Protein AF-A0A087TQ60-F1 (afdb_monomer_lite)

Foldseek 3Di:
DDPVVVVVVVVVVVVVVVLLVLQVPAPPAPNPDDDDSVRSVVRSVVVVVVVVVVVVVVPDPPD

InterPro domains:
  IPR011598 Myc-type, basic helix-loop-helix (bHLH) domain [PF00010] (3-51)
  IPR011598 Myc-type, basic helix-loop-helix (bHLH) domain [PS50888] (1-51)
  IPR011598 Myc-type, basic helix-loop-helix (bHLH) domain [SM00353] (5-57)
  IPR036638 Helix-loop-helix DNA-binding domain superfamily [G3DSA:4.10.280.10] (2-62)
  IPR036638 Helix-loop-helix DNA-binding domain superfamily [SSF47459] (5-59)
  IPR050283 E-box Binding Transcriptional Regulators [PTHR23349] (5-60)

Sequence (63 aa):
MSRNAARERYRVKSLRNAFHSLQKCLPSVPPNTKLSKLDVLILATTYISHLSRILSEDEAPQV

Organism: Stegodyphus mimosarum (NCBI:txid407821)

Secondary structure (DSSP, 8-state):
--HHHHHHHHHHHHHHHHHHHHHHTSTT--TT----HHHHHHHHHHHHHHHHHHHHHHTS---

Radius of gyration: 17.66 Å; chains: 1; bounding box: 36×15×60 Å

Structure (mmCIF, N/CA/C/O backbone):
data_AF-A0A087TQ60-F1
#
_entry.id   AF-A0A087TQ60-F1
#
loop_
_atom_site.group_PDB
_atom_site.id
_atom_site.type_symbol
_atom_site.label_atom_id
_atom_site.label_alt_id
_atom_site.label_comp_id
_atom_site.label_asym_id
_atom_site.label_entity_id
_atom_site.label_seq_id
_atom_site.pdbx_PDB_ins_code
_atom_site.Cartn_x
_atom_site.Cartn_y
_atom_site.Cartn_z
_atom_site.occupancy
_atom_site.B_iso_or_equiv
_atom_site.auth_seq_id
_atom_site.auth_comp_id
_atom_site.auth_asym_id
_atom_site.auth_atom_id
_atom_site.pdbx_PDB_model_num
ATOM 1 N N . MET A 1 1 ? 19.679 -2.981 -26.069 1.00 63.19 1 MET A N 1
ATOM 2 C CA . MET A 1 1 ? 19.124 -2.311 -24.863 1.00 63.19 1 MET A CA 1
ATOM 3 C C . MET A 1 1 ? 20.276 -1.962 -23.932 1.00 63.19 1 MET A C 1
ATOM 5 O O . MET A 1 1 ? 21.048 -2.857 -23.621 1.00 63.19 1 MET A O 1
ATOM 9 N N . SER A 1 2 ? 20.430 -0.702 -23.511 1.00 89.44 2 SER A N 1
ATOM 10 C CA . SER A 1 2 ? 21.522 -0.309 -22.598 1.00 89.44 2 SER A CA 1
ATOM 11 C C . SER A 1 2 ? 21.380 -0.982 -21.223 1.00 89.44 2 SER A C 1
ATOM 13 O O . SER A 1 2 ? 20.265 -1.124 -20.710 1.00 89.44 2 SER A O 1
ATOM 15 N N . ARG A 1 3 ? 22.506 -1.365 -20.602 1.00 88.69 3 ARG A N 1
ATOM 16 C CA . ARG A 1 3 ? 22.561 -1.948 -19.246 1.00 88.69 3 ARG A CA 1
ATOM 17 C C . ARG A 1 3 ? 21.873 -1.047 -18.214 1.00 88.69 3 ARG A C 1
ATOM 19 O O . ARG A 1 3 ? 21.196 -1.546 -17.317 1.00 88.69 3 ARG A O 1
ATOM 26 N N . ASN A 1 4 ? 21.965 0.272 -18.387 1.00 92.81 4 ASN A N 1
ATOM 27 C CA . ASN A 1 4 ? 21.3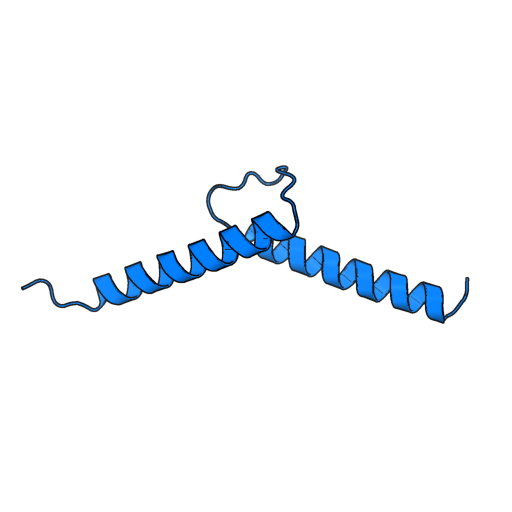16 1.257 -17.519 1.00 92.81 4 ASN A CA 1
ATOM 28 C C . ASN A 1 4 ? 19.789 1.225 -17.679 1.00 92.81 4 ASN A C 1
ATOM 30 O O . ASN A 1 4 ? 19.065 1.202 -16.688 1.00 92.81 4 ASN A O 1
ATOM 34 N N . ALA A 1 5 ? 19.293 1.113 -18.915 1.00 94.69 5 ALA A N 1
ATOM 35 C CA . ALA A 1 5 ? 17.860 1.012 -19.193 1.00 94.69 5 ALA A CA 1
ATOM 36 C C . ALA A 1 5 ? 17.241 -0.302 -18.676 1.00 94.69 5 ALA A C 1
ATOM 38 O O . ALA A 1 5 ? 16.063 -0.347 -18.326 1.00 94.69 5 ALA A O 1
ATOM 39 N N . ALA A 1 6 ? 18.006 -1.398 -18.629 1.00 96.00 6 ALA A N 1
ATOM 40 C CA . ALA A 1 6 ? 17.553 -2.647 -18.013 1.00 96.00 6 ALA A CA 1
ATOM 41 C C . ALA A 1 6 ? 17.434 -2.518 -16.483 1.00 96.00 6 ALA A C 1
ATOM 43 O O . ALA A 1 6 ? 16.411 -2.897 -15.912 1.00 96.00 6 ALA A O 1
ATOM 44 N N . ARG A 1 7 ? 18.441 -1.918 -15.835 1.00 96.31 7 ARG A N 1
ATOM 45 C CA . ARG A 1 7 ? 18.440 -1.667 -14.384 1.00 96.31 7 ARG A CA 1
ATOM 46 C C . ARG A 1 7 ? 17.293 -0.757 -13.956 1.00 96.31 7 ARG A C 1
ATOM 48 O O . ARG A 1 7 ? 16.586 -1.085 -13.008 1.00 96.31 7 ARG A O 1
ATOM 55 N N . GLU A 1 8 ? 17.064 0.335 -14.680 1.00 97.06 8 GLU A N 1
ATOM 56 C CA . GLU A 1 8 ? 16.003 1.281 -14.324 1.00 97.06 8 GLU A CA 1
ATOM 57 C C . GLU A 1 8 ? 14.608 0.662 -14.466 1.00 97.06 8 GLU A C 1
ATOM 59 O O . GLU A 1 8 ? 13.757 0.814 -13.590 1.00 97.06 8 GLU A O 1
ATOM 64 N N . ARG A 1 9 ? 14.388 -0.149 -15.509 1.00 97.06 9 ARG A N 1
ATOM 65 C CA . ARG A 1 9 ? 13.144 -0.919 -15.651 1.00 97.06 9 ARG A CA 1
ATOM 66 C C . ARG A 1 9 ? 12.922 -1.886 -14.491 1.00 97.06 9 ARG A C 1
ATOM 68 O O . ARG A 1 9 ? 11.799 -1.983 -14.000 1.00 97.06 9 ARG A O 1
ATOM 75 N N . TYR A 1 10 ? 13.969 -2.572 -14.030 1.00 97.62 10 TYR A N 1
ATOM 76 C CA . TYR A 1 10 ? 13.875 -3.450 -12.862 1.00 97.62 10 TYR A CA 1
ATOM 77 C C . TYR A 1 10 ? 13.525 -2.669 -11.589 1.00 97.62 10 TYR A C 1
ATOM 79 O O . TYR A 1 10 ? 12.606 -3.056 -10.868 1.00 97.62 10 TYR A O 1
ATOM 87 N N . ARG A 1 11 ? 14.188 -1.531 -11.351 1.00 97.94 11 ARG A N 1
ATOM 88 C CA . ARG A 1 11 ? 13.916 -0.654 -10.205 1.00 97.94 11 ARG A CA 1
ATOM 89 C C . ARG A 1 11 ? 12.458 -0.189 -10.183 1.00 97.94 11 ARG A C 1
ATOM 91 O O . ARG A 1 11 ? 11.781 -0.325 -9.166 1.00 97.94 11 ARG A O 1
ATOM 98 N N . VAL A 1 12 ? 11.947 0.291 -11.318 1.00 97.81 12 VAL A N 1
ATOM 99 C CA . VAL A 1 12 ? 10.548 0.730 -11.452 1.00 97.81 12 VAL A CA 1
ATOM 100 C C . VAL A 1 12 ? 9.573 -0.435 -11.265 1.00 97.81 12 VAL A C 1
ATOM 102 O O . VAL A 1 12 ? 8.545 -0.260 -10.611 1.00 97.81 12 VAL A O 1
ATOM 105 N N . LYS A 1 13 ? 9.881 -1.626 -11.797 1.00 97.94 13 LYS A N 1
ATOM 106 C CA . LYS A 1 13 ? 9.057 -2.830 -11.601 1.00 97.94 13 LYS A CA 1
ATOM 107 C C . LYS A 1 13 ? 8.988 -3.220 -10.123 1.00 97.94 13 LYS A C 1
ATOM 109 O O . LYS A 1 13 ? 7.895 -3.456 -9.620 1.00 97.94 13 LYS A O 1
ATOM 114 N N . SER A 1 14 ? 10.125 -3.224 -9.428 1.00 98.31 14 SER A N 1
ATOM 115 C CA . SER A 1 14 ? 10.194 -3.505 -7.989 1.00 98.31 14 SER A CA 1
ATOM 116 C C . SER A 1 14 ? 9.334 -2.525 -7.182 1.00 98.31 14 SER A C 1
ATOM 118 O O . SER A 1 14 ? 8.493 -2.942 -6.389 1.00 98.31 14 SER A O 1
ATOM 120 N N . LEU A 1 15 ? 9.435 -1.223 -7.478 1.00 98.00 15 LEU A N 1
ATOM 121 C CA . LEU A 1 15 ? 8.619 -0.200 -6.820 1.00 98.00 15 LEU A CA 1
ATOM 122 C C . LEU A 1 15 ? 7.114 -0.390 -7.079 1.00 98.00 15 LEU A C 1
ATOM 124 O O . LEU A 1 15 ? 6.310 -0.276 -6.159 1.00 98.00 15 LEU A O 1
ATOM 128 N N . ARG A 1 16 ? 6.714 -0.702 -8.319 1.00 96.12 16 ARG A N 1
ATOM 129 C CA . ARG A 1 16 ? 5.303 -0.980 -8.650 1.00 96.12 16 ARG A CA 1
ATOM 130 C C . ARG A 1 16 ? 4.765 -2.198 -7.906 1.00 96.12 16 ARG A C 1
ATOM 132 O O . ARG A 1 16 ? 3.612 -2.168 -7.481 1.00 96.12 16 ARG A O 1
ATOM 139 N N . ASN A 1 17 ? 5.583 -3.237 -7.752 1.00 96.88 17 ASN A N 1
ATOM 140 C CA . ASN A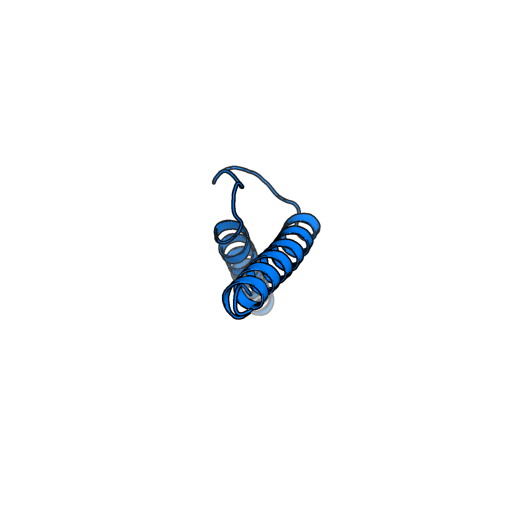 1 17 ? 5.215 -4.428 -6.994 1.00 96.88 17 ASN A CA 1
ATOM 141 C C . ASN A 1 17 ? 5.030 -4.097 -5.509 1.00 96.88 17 ASN A C 1
ATOM 143 O O . ASN A 1 17 ? 4.035 -4.514 -4.930 1.00 96.88 17 ASN A O 1
ATOM 147 N N . ALA A 1 18 ? 5.919 -3.292 -4.919 1.00 97.25 18 ALA A N 1
ATOM 148 C CA . ALA A 1 18 ? 5.784 -2.845 -3.533 1.00 97.25 18 ALA A CA 1
ATOM 149 C C . ALA A 1 18 ? 4.484 -2.051 -3.301 1.00 97.25 18 ALA A C 1
ATOM 151 O O . ALA A 1 18 ? 3.764 -2.331 -2.348 1.00 97.25 18 ALA A O 1
ATOM 152 N N . PHE A 1 19 ? 4.129 -1.130 -4.209 1.00 96.25 19 PHE A N 1
ATOM 153 C CA . PHE A 1 19 ? 2.851 -0.404 -4.145 1.00 96.25 19 PHE A CA 1
ATOM 154 C C . PHE A 1 19 ? 1.633 -1.332 -4.258 1.00 96.25 19 PHE A C 1
ATOM 156 O O . PHE A 1 19 ? 0.669 -1.154 -3.520 1.00 96.25 19 PHE A O 1
ATOM 163 N N . HIS A 1 20 ? 1.675 -2.339 -5.140 1.00 94.31 20 HIS A N 1
ATOM 164 C CA . HIS A 1 20 ? 0.594 -3.328 -5.235 1.00 94.31 20 HIS A CA 1
ATOM 165 C C . HIS A 1 20 ? 0.470 -4.166 -3.964 1.00 94.31 20 HIS A C 1
ATOM 167 O O . HIS A 1 20 ? -0.643 -4.416 -3.514 1.00 94.31 20 HIS A O 1
ATOM 173 N N . SER A 1 21 ? 1.590 -4.603 -3.384 1.00 95.12 21 SER A N 1
ATOM 174 C CA . SER A 1 21 ? 1.575 -5.340 -2.120 1.00 95.12 21 SER A CA 1
ATOM 175 C C . SER A 1 21 ? 1.002 -4.491 -0.989 1.00 95.12 21 SER A C 1
ATOM 177 O O . SER A 1 21 ? 0.160 -4.982 -0.250 1.00 95.12 21 SER A O 1
ATOM 179 N N . LEU A 1 22 ? 1.381 -3.211 -0.903 1.00 96.00 22 LEU A N 1
ATOM 180 C CA . LEU A 1 22 ? 0.828 -2.288 0.087 1.00 96.00 22 LEU A CA 1
ATOM 181 C C . LEU A 1 22 ? -0.686 -2.107 -0.089 1.00 96.00 22 LEU A C 1
ATOM 183 O O . LEU A 1 22 ? -1.428 -2.218 0.879 1.00 96.00 22 LEU A O 1
ATOM 187 N N . GLN A 1 23 ? -1.155 -1.901 -1.324 1.00 94.94 23 GLN A N 1
ATOM 188 C CA . GLN A 1 23 ? -2.583 -1.773 -1.616 1.00 94.94 23 GLN A CA 1
ATOM 189 C C . GLN A 1 23 ? -3.377 -3.032 -1.234 1.00 94.94 23 GLN A C 1
ATOM 191 O O . GLN A 1 23 ? -4.488 -2.914 -0.730 1.00 94.94 23 GLN A O 1
ATOM 196 N N . LYS A 1 24 ? -2.821 -4.232 -1.446 1.00 93.38 24 LYS A N 1
ATOM 197 C CA . LYS A 1 24 ? -3.474 -5.498 -1.066 1.0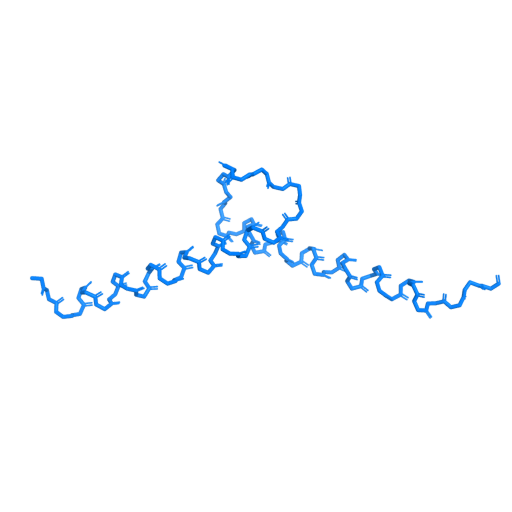0 93.38 24 LYS A CA 1
ATOM 198 C C . LYS A 1 24 ? -3.680 -5.650 0.443 1.00 93.38 24 LYS A C 1
ATOM 200 O O . LYS A 1 24 ? -4.542 -6.424 0.841 1.00 93.38 24 LYS A O 1
ATOM 205 N N . CYS A 1 25 ? -2.900 -4.947 1.262 1.00 93.62 25 CYS A N 1
ATOM 206 C CA . CYS A 1 25 ? -3.057 -4.946 2.715 1.00 93.62 25 CYS A CA 1
ATOM 207 C C . CYS A 1 25 ? -4.160 -3.992 3.200 1.00 93.62 25 CYS A C 1
ATOM 209 O O . CYS A 1 25 ? -4.502 -4.028 4.380 1.00 93.62 25 CYS A O 1
ATOM 211 N N . LEU A 1 26 ? -4.683 -3.116 2.333 1.00 93.94 26 LEU A N 1
ATOM 212 C CA . LEU A 1 26 ? -5.698 -2.139 2.714 1.00 93.94 26 LEU A CA 1
ATOM 213 C C . LEU A 1 26 ? -7.078 -2.802 2.819 1.00 93.94 26 LEU A C 1
ATOM 215 O O . LEU A 1 26 ? -7.489 -3.506 1.890 1.00 93.94 26 LEU A O 1
ATOM 219 N N . PRO A 1 27 ? -7.829 -2.554 3.905 1.00 91.06 27 PRO A N 1
ATOM 220 C CA . PRO A 1 27 ? -9.186 -3.059 4.033 1.00 91.06 27 PRO A CA 1
ATOM 221 C C . PRO A 1 27 ? -10.109 -2.371 3.022 1.00 91.06 27 PRO A C 1
ATOM 223 O O . PRO A 1 27 ? -9.903 -1.215 2.651 1.00 91.06 27 PRO A O 1
ATOM 226 N N . SER A 1 28 ? -11.158 -3.075 2.595 1.00 83.44 28 SER A N 1
ATOM 227 C CA . SER A 1 28 ? -12.254 -2.514 1.786 1.00 83.44 28 SER A CA 1
ATOM 228 C C . SER A 1 28 ? -11.846 -1.911 0.433 1.00 83.44 28 SER A C 1
ATOM 230 O O . SER A 1 28 ? -12.617 -1.161 -0.164 1.00 83.44 28 SER A O 1
ATOM 232 N N . VAL A 1 29 ? -10.670 -2.267 -0.094 1.00 84.31 29 VAL A N 1
ATOM 233 C CA . VAL A 1 29 ? 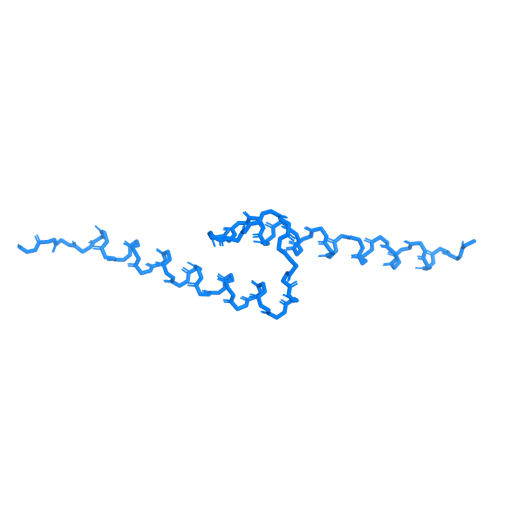-10.252 -1.930 -1.459 1.00 84.31 29 VAL A CA 1
ATOM 234 C C . VAL A 1 29 ? -10.454 -3.157 -2.353 1.00 84.31 29 VAL A C 1
ATOM 236 O O . VAL A 1 29 ? -9.730 -4.144 -2.205 1.00 84.31 29 VAL A O 1
ATOM 239 N N . PRO A 1 30 ? -11.411 -3.135 -3.302 1.00 82.69 30 PRO A N 1
ATOM 240 C CA . PRO A 1 30 ? -11.581 -4.235 -4.243 1.00 82.69 30 PRO A CA 1
ATOM 241 C C . PRO A 1 30 ? -10.290 -4.532 -5.035 1.00 82.69 30 PRO A C 1
ATOM 243 O O . PRO A 1 30 ? -9.566 -3.598 -5.393 1.00 82.69 30 PRO A O 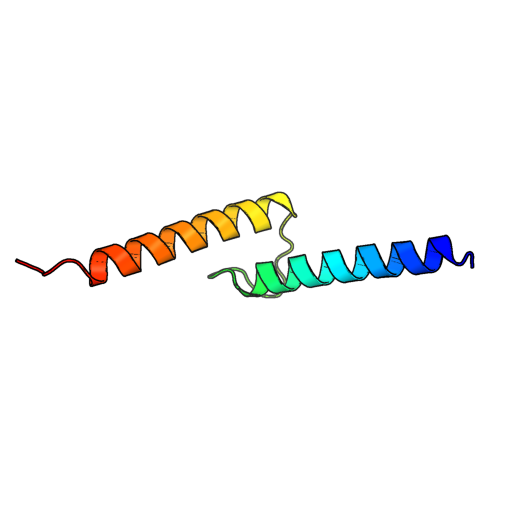1
ATOM 246 N N . PRO A 1 31 ? -10.015 -5.802 -5.400 1.00 72.81 31 PRO A N 1
ATOM 247 C CA . PRO A 1 31 ? -8.760 -6.207 -6.053 1.00 72.81 31 PRO A CA 1
ATOM 248 C C . PRO A 1 31 ? -8.436 -5.486 -7.370 1.00 72.81 31 PRO A C 1
ATOM 250 O O . PRO A 1 31 ? -7.274 -5.410 -7.761 1.00 72.81 31 PRO A O 1
ATOM 253 N N . ASN A 1 32 ? -9.456 -4.958 -8.053 1.00 81.25 32 ASN A N 1
ATOM 254 C CA . ASN A 1 32 ? -9.332 -4.287 -9.350 1.00 81.25 32 ASN A CA 1
ATOM 255 C C . ASN A 1 32 ? -9.422 -2.757 -9.255 1.00 81.25 32 ASN A C 1
ATOM 257 O O . ASN A 1 32 ? -9.427 -2.073 -10.281 1.00 81.25 32 ASN A O 1
ATOM 261 N N . THR A 1 33 ? -9.497 -2.204 -8.043 1.00 88.81 33 THR A N 1
ATOM 262 C CA . THR A 1 33 ? -9.542 -0.756 -7.848 1.00 88.81 33 THR A CA 1
ATOM 263 C C . THR A 1 33 ? -8.184 -0.155 -8.170 1.00 88.81 33 THR A C 1
ATOM 265 O O . THR A 1 33 ? -7.160 -0.543 -7.611 1.00 88.81 33 THR A O 1
ATOM 268 N N . LYS A 1 34 ? -8.158 0.825 -9.072 1.00 89.50 34 LYS A N 1
ATOM 269 C CA . LYS A 1 34 ? -6.950 1.607 -9.340 1.00 89.50 34 LYS A CA 1
ATOM 270 C C . LYS A 1 34 ? -6.885 2.761 -8.353 1.00 89.50 34 LYS A C 1
ATOM 272 O O . LYS A 1 34 ? -7.633 3.721 -8.493 1.00 89.50 34 LYS A O 1
ATOM 277 N N . LEU A 1 35 ? -5.980 2.664 -7.389 1.00 92.44 35 LEU A N 1
ATOM 278 C CA . LEU A 1 35 ? -5.661 3.765 -6.488 1.00 92.44 35 LEU A CA 1
ATOM 279 C C . LEU A 1 35 ? -4.458 4.547 -7.011 1.00 92.44 35 LEU A C 1
ATOM 281 O O . LEU A 1 35 ? -3.537 3.979 -7.611 1.00 92.44 35 LEU A O 1
ATOM 285 N N . SER A 1 36 ? -4.449 5.861 -6.785 1.00 95.94 36 SER A N 1
ATOM 286 C CA . SER A 1 36 ? -3.240 6.643 -7.018 1.00 95.94 36 SER A CA 1
ATOM 287 C C . SER A 1 36 ? -2.177 6.285 -5.971 1.00 95.94 36 SER A C 1
ATOM 289 O O . SER A 1 36 ? -2.481 5.773 -4.894 1.00 95.94 36 SER A O 1
ATOM 291 N N . LYS A 1 37 ? -0.899 6.575 -6.255 1.00 95.81 37 LYS A N 1
ATOM 292 C CA . LYS A 1 37 ? 0.177 6.366 -5.268 1.00 95.81 37 LYS A CA 1
ATOM 293 C C . LYS A 1 37 ? -0.075 7.148 -3.980 1.00 95.81 37 LYS A C 1
ATOM 295 O O . LYS A 1 37 ? 0.276 6.662 -2.914 1.00 95.81 37 LYS A O 1
ATOM 300 N N . LEU A 1 38 ? -0.650 8.345 -4.094 1.00 97.62 38 LEU 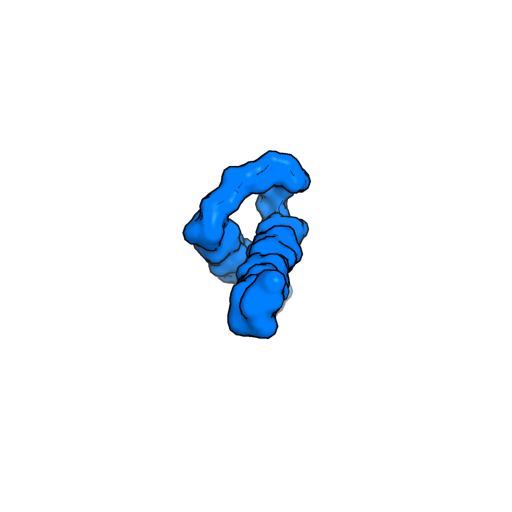A N 1
ATOM 301 C CA . LEU A 1 38 ? -0.970 9.175 -2.942 1.00 97.62 38 LEU A CA 1
ATOM 302 C C . LEU A 1 38 ? -2.072 8.522 -2.104 1.00 97.62 38 LEU A C 1
ATOM 304 O O . LEU A 1 38 ? -1.884 8.361 -0.906 1.00 97.62 38 LEU A O 1
ATOM 308 N N . ASP A 1 39 ? -3.153 8.063 -2.738 1.00 95.56 39 ASP A N 1
ATOM 309 C CA . ASP A 1 39 ? -4.261 7.408 -2.030 1.00 95.56 39 ASP A CA 1
ATOM 310 C C . ASP A 1 39 ? -3.800 6.140 -1.311 1.00 95.56 39 ASP A C 1
ATOM 312 O O . ASP A 1 39 ? -4.166 5.926 -0.161 1.00 95.56 39 ASP A O 1
ATOM 316 N N . VAL A 1 40 ? -2.948 5.322 -1.949 1.00 96.12 40 VAL A N 1
ATOM 317 C CA . VAL A 1 40 ? -2.369 4.128 -1.306 1.00 96.12 40 VAL A CA 1
ATOM 318 C C . VAL A 1 40 ? -1.594 4.507 -0.044 1.00 96.12 40 VAL A C 1
ATOM 320 O O . VAL A 1 40 ? -1.724 3.828 0.971 1.00 96.12 40 VAL A O 1
ATOM 323 N N . LEU A 1 41 ? -0.797 5.580 -0.090 1.00 98.12 41 LEU A N 1
ATOM 324 C CA . LEU A 1 41 ? -0.023 6.032 1.067 1.00 98.12 41 LEU A CA 1
ATOM 325 C C . LEU A 1 41 ? -0.928 6.590 2.170 1.00 98.12 41 LEU A C 1
ATOM 327 O O . LEU A 1 41 ? -0.757 6.210 3.323 1.00 98.12 41 LEU A O 1
ATOM 331 N N . ILE A 1 42 ? -1.908 7.429 1.820 1.00 97.25 42 ILE A N 1
ATOM 332 C CA . ILE A 1 42 ? -2.866 7.994 2.780 1.00 97.25 42 ILE A CA 1
ATOM 333 C C . ILE A 1 42 ? -3.640 6.869 3.471 1.00 97.25 42 ILE A C 1
ATOM 335 O O . ILE A 1 42 ? -3.637 6.794 4.697 1.00 97.25 42 ILE A O 1
ATOM 339 N N . LEU A 1 43 ? -4.243 5.958 2.701 1.00 96.62 43 LEU A N 1
ATOM 340 C CA . LEU A 1 43 ? -5.021 4.845 3.246 1.00 96.62 43 LEU A CA 1
ATOM 341 C C . LEU A 1 43 ? -4.166 3.915 4.108 1.00 96.62 43 LEU A C 1
ATOM 343 O O . LEU A 1 43 ? -4.637 3.460 5.147 1.00 96.62 43 LEU A O 1
ATOM 347 N N . ALA A 1 44 ? -2.914 3.655 3.720 1.00 97.44 44 ALA A N 1
ATOM 348 C CA . ALA A 1 44 ? -1.999 2.855 4.529 1.00 97.44 44 ALA A CA 1
ATOM 349 C C . ALA A 1 44 ? -1.707 3.521 5.876 1.00 97.44 44 ALA A C 1
ATOM 351 O O . ALA A 1 44 ? -1.800 2.862 6.909 1.00 97.44 44 ALA A O 1
ATOM 352 N N . THR A 1 45 ? -1.404 4.822 5.886 1.00 97.94 45 THR A N 1
ATOM 353 C CA . THR A 1 45 ? -1.177 5.569 7.128 1.00 97.94 45 THR A CA 1
ATOM 354 C C . THR A 1 45 ? -2.429 5.582 8.002 1.00 97.94 45 THR A C 1
ATOM 356 O O . THR A 1 45 ? -2.337 5.265 9.184 1.00 97.94 45 THR A O 1
ATOM 359 N N . THR A 1 46 ? -3.603 5.861 7.428 1.00 96.88 46 THR A N 1
ATOM 360 C CA . THR A 1 46 ? -4.879 5.824 8.156 1.00 96.88 46 THR A CA 1
ATOM 361 C C . THR A 1 46 ? -5.154 4.443 8.744 1.00 96.88 46 THR A C 1
ATOM 363 O O . THR A 1 46 ? -5.578 4.341 9.893 1.00 96.88 46 THR A O 1
ATOM 366 N N . TYR A 1 47 ? -4.885 3.375 7.991 1.00 96.94 47 TYR A N 1
ATOM 367 C CA . TYR A 1 47 ? -5.114 2.016 8.465 1.00 96.94 47 TYR A CA 1
ATOM 368 C C . TYR A 1 47 ? -4.154 1.620 9.590 1.00 96.94 47 TYR A C 1
ATOM 370 O O . TYR A 1 47 ? -4.596 1.046 10.581 1.00 96.94 47 TYR A O 1
ATOM 378 N N . ILE A 1 48 ? -2.874 1.995 9.495 1.00 97.56 48 ILE A N 1
ATOM 379 C CA . ILE A 1 48 ? -1.911 1.815 10.592 1.00 97.56 48 ILE A CA 1
ATOM 380 C C . ILE A 1 48 ? -2.412 2.534 11.850 1.00 97.56 48 ILE A C 1
ATOM 382 O O . ILE A 1 48 ? -2.499 1.908 12.900 1.00 97.56 48 ILE A O 1
ATOM 386 N N . SER A 1 49 ? -2.812 3.807 11.748 1.00 96.69 49 SER A N 1
ATOM 387 C CA . SER A 1 49 ? -3.341 4.567 12.890 1.00 96.69 49 SER A CA 1
ATOM 388 C C . SER A 1 49 ? -4.591 3.929 13.498 1.00 96.69 49 SER A C 1
ATOM 390 O O . SER A 1 49 ? -4.730 3.889 14.718 1.00 96.69 49 SER A O 1
ATOM 392 N N . HIS A 1 50 ? -5.489 3.408 12.662 1.00 95.62 50 HIS A N 1
ATOM 393 C CA . HIS A 1 50 ? -6.687 2.708 13.113 1.00 95.62 50 HIS A CA 1
ATOM 394 C C . HIS A 1 50 ? -6.345 1.426 13.885 1.00 95.62 50 HIS A C 1
ATOM 396 O O . HIS A 1 50 ? -6.850 1.227 14.987 1.00 95.62 50 HIS A O 1
ATOM 402 N N . LEU A 1 51 ? -5.452 0.586 13.349 1.00 95.88 51 LEU A N 1
ATOM 403 C CA . LEU A 1 51 ? -4.994 -0.628 14.032 1.00 95.88 51 LEU A CA 1
ATOM 404 C C . LEU A 1 51 ? -4.284 -0.304 15.349 1.00 95.88 51 LEU A C 1
ATOM 406 O O . LEU A 1 51 ? -4.544 -0.957 16.354 1.00 95.88 51 LEU A O 1
ATOM 410 N N . SER A 1 52 ? -3.438 0.730 15.369 1.00 96.06 52 SER A N 1
ATOM 411 C CA . SER A 1 52 ? -2.791 1.199 16.596 1.00 96.06 52 SER A CA 1
ATOM 412 C C . SER A 1 52 ? -3.805 1.600 17.664 1.00 96.06 52 SER A C 1
ATOM 414 O O . SER A 1 52 ? -3.633 1.224 18.817 1.00 96.06 52 SER A O 1
ATOM 416 N N . ARG A 1 53 ? -4.882 2.307 17.292 1.00 95.19 53 ARG A N 1
ATOM 417 C CA . ARG A 1 53 ? -5.928 2.711 18.240 1.00 95.19 53 ARG A CA 1
ATOM 418 C C . ARG A 1 53 ? -6.672 1.513 18.825 1.00 95.19 53 ARG A C 1
ATOM 420 O O . ARG A 1 53 ? -6.862 1.472 20.031 1.00 95.19 53 ARG A O 1
ATOM 427 N N . ILE A 1 54 ? -7.047 0.543 17.986 1.00 95.50 54 ILE A N 1
ATOM 428 C CA . ILE A 1 54 ? -7.723 -0.685 18.435 1.00 95.50 54 ILE A CA 1
ATOM 429 C C . ILE A 1 54 ? -6.862 -1.430 19.455 1.00 95.50 54 ILE A C 1
ATOM 431 O O . ILE A 1 54 ? -7.366 -1.821 20.499 1.00 95.50 54 ILE A O 1
ATOM 435 N N . LEU A 1 55 ? -5.566 -1.588 19.180 1.00 94.00 55 LEU A N 1
ATOM 436 C CA . LEU A 1 55 ? -4.655 -2.275 20.098 1.00 94.00 55 LEU A CA 1
ATOM 437 C C . LEU A 1 55 ? -4.504 -1.525 21.431 1.00 94.00 55 LEU A C 1
ATOM 439 O O . LEU A 1 55 ? -4.455 -2.155 22.478 1.00 94.00 55 LEU A O 1
ATOM 443 N N . SER A 1 56 ? -4.478 -0.189 21.410 1.00 92.44 56 SER A N 1
ATOM 444 C CA . SER A 1 56 ? -4.434 0.615 22.641 1.00 92.44 56 SER A CA 1
ATOM 445 C C . SER A 1 56 ? -5.740 0.584 23.442 1.00 92.44 56 SER A C 1
ATOM 447 O O . SER A 1 56 ? -5.702 0.703 24.662 1.00 92.44 56 SER A O 1
ATOM 449 N N . GLU A 1 57 ? -6.891 0.459 22.777 1.00 85.44 57 GLU A N 1
ATOM 450 C CA . GLU A 1 57 ? -8.200 0.327 23.432 1.00 85.44 57 GLU A CA 1
ATOM 451 C C . GLU A 1 57 ? -8.394 -1.068 24.050 1.00 85.44 57 GLU A C 1
ATOM 453 O O . GLU A 1 57 ? -9.010 -1.173 25.106 1.00 85.44 57 GLU A O 1
ATOM 458 N N . ASP A 1 58 ? -7.840 -2.117 23.436 1.00 74.06 58 ASP A N 1
ATOM 459 C CA . ASP A 1 58 ? -7.904 -3.503 23.932 1.00 74.06 58 ASP A CA 1
ATOM 460 C C . ASP A 1 58 ? -7.009 -3.736 25.168 1.00 74.06 58 ASP A C 1
ATOM 462 O O . ASP A 1 58 ? -7.320 -4.554 26.031 1.00 74.06 58 ASP A O 1
ATOM 466 N N . GLU A 1 59 ? -5.918 -2.973 25.306 1.00 63.06 59 GLU A N 1
ATOM 467 C CA . GLU A 1 59 ? -5.039 -2.996 26.487 1.00 63.06 59 GLU A CA 1
ATOM 468 C C . GLU A 1 59 ? -5.569 -2.165 27.670 1.00 63.06 59 GLU A C 1
ATOM 470 O O . GLU A 1 59 ? -5.029 -2.250 28.779 1.00 63.06 59 GLU A O 1
ATOM 475 N N . ALA A 1 60 ? -6.618 -1.360 27.472 1.00 58.62 60 ALA A N 1
ATOM 476 C CA . ALA A 1 60 ? -7.217 -0.587 28.550 1.00 58.62 60 ALA A CA 1
ATOM 477 C C . ALA A 1 60 ? -8.117 -1.499 29.410 1.00 58.62 60 ALA A C 1
ATOM 479 O O . ALA A 1 60 ? -9.086 -2.062 28.894 1.00 58.62 60 ALA A O 1
ATOM 480 N N . PRO A 1 61 ? -7.857 -1.646 30.725 1.00 56.88 61 PRO A N 1
ATOM 481 C CA . PRO A 1 61 ? -8.764 -2.375 31.594 1.00 56.88 61 PRO A CA 1
ATOM 482 C C . PRO A 1 61 ? -10.110 -1.650 31.604 1.00 56.88 61 PRO A C 1
ATOM 484 O O . PRO A 1 61 ? -10.202 -0.497 32.030 1.00 56.88 61 PRO A O 1
ATOM 487 N N . GLN A 1 62 ? -11.140 -2.333 31.105 1.00 57.66 62 GLN A N 1
ATOM 488 C CA . GLN A 1 62 ? -12.530 -1.931 31.277 1.00 57.66 62 GLN A CA 1
ATOM 489 C C . GLN A 1 62 ? -12.780 -1.870 32.790 1.00 57.66 62 GLN A C 1
ATOM 491 O O . GLN A 1 62 ? -12.657 -2.888 33.475 1.00 57.66 62 GLN A O 1
ATOM 496 N N . VAL A 1 63 ? -13.007 -0.659 33.297 1.00 49.75 63 VAL A N 1
ATOM 497 C CA . VAL A 1 63 ? -13.304 -0.368 34.710 1.00 49.75 63 VAL A CA 1
ATOM 498 C C . VAL A 1 63 ? -14.524 -1.119 35.227 1.00 49.75 63 VAL A C 1
ATOM 500 O O . VAL A 1 63 ? -15.479 -1.320 34.443 1.00 49.75 63 VAL A O 1
#

pLDDT: mean 90.22, std 11.78, range [49.75, 98.31]